Protein AF-A0A7Y3FF60-F1 (afdb_monomer)

Radius of gyration: 14.24 Å; Cα contacts (8 Å, |Δi|>4): 42; chains: 1; bounding box: 43×24×37 Å

Foldseek 3Di:
DDDDDDPPPDDDLVRVVVVCVVVVDQEEEDDDDDPVVLVVSQVVCCVVDVSHHYHDDDPPDDDDDD

Secondary structure (DSSP, 8-state):
---------PPPHHHHHHHHHHH--SEEEE-SS-HHHHHHHHHHHHHH-TT-EEEE--TT------

Mean predicted aligned error: 4.67 Å

Structure (mmCIF, N/CA/C/O backbone):
data_AF-A0A7Y3FF60-F1
#
_entry.id   AF-A0A7Y3FF60-F1
#
loop_
_atom_site.group_PDB
_atom_site.id
_atom_site.type_symbol
_atom_site.label_atom_id
_atom_site.label_alt_id
_atom_site.label_comp_id
_atom_site.label_asym_id
_atom_site.label_entity_id
_atom_site.label_seq_id
_atom_site.pdbx_PDB_ins_code
_atom_site.Cartn_x
_atom_site.Cartn_y
_atom_site.Cartn_z
_atom_site.occupancy
_atom_site.B_iso_or_equiv
_atom_site.auth_seq_id
_atom_site.auth_comp_id
_atom_site.auth_asym_id
_atom_site.auth_atom_id
_atom_site.pdbx_PDB_model_num
ATOM 1 N N . GLU A 1 1 ? 24.304 -7.326 -24.699 1.00 74.88 1 GLU A N 1
ATOM 2 C CA . GLU A 1 1 ? 23.751 -6.931 -23.384 1.00 74.88 1 GLU A CA 1
ATOM 3 C C . GLU A 1 1 ? 22.352 -6.361 -23.603 1.00 74.88 1 GLU A C 1
ATOM 5 O O . GLU A 1 1 ? 22.182 -5.602 -24.550 1.00 74.88 1 GLU A O 1
ATOM 10 N N . ILE A 1 2 ? 21.351 -6.758 -22.811 1.00 84.44 2 ILE A N 1
ATOM 11 C CA . ILE A 1 2 ? 19.974 -6.247 -22.936 1.00 84.44 2 ILE A CA 1
ATOM 12 C C . ILE A 1 2 ? 19.766 -5.178 -21.863 1.00 84.44 2 ILE A C 1
ATOM 14 O O . ILE A 1 2 ? 19.901 -5.464 -20.676 1.00 84.44 2 ILE A O 1
ATOM 18 N N . LYS A 1 3 ? 19.437 -3.950 -22.276 1.00 88.25 3 LYS A N 1
ATOM 19 C CA . LYS A 1 3 ? 19.144 -2.834 -21.366 1.00 88.25 3 LYS A CA 1
ATOM 20 C C . LYS A 1 3 ? 17.634 -2.675 -21.206 1.00 88.25 3 LYS A C 1
ATOM 22 O O . LYS A 1 3 ? 16.913 -2.645 -22.198 1.00 88.25 3 LYS A O 1
ATOM 27 N N . ASN A 1 4 ? 17.171 -2.546 -19.963 1.00 84.88 4 ASN A N 1
ATOM 28 C CA . ASN A 1 4 ? 15.765 -2.317 -19.636 1.00 84.88 4 ASN A CA 1
ATOM 29 C C . ASN A 1 4 ? 15.556 -0.866 -19.202 1.00 84.88 4 ASN A C 1
ATOM 31 O O . ASN A 1 4 ? 16.135 -0.423 -18.212 1.00 84.88 4 ASN A O 1
ATOM 35 N N . PHE A 1 5 ? 14.687 -0.151 -19.908 1.00 85.38 5 PHE A N 1
ATOM 36 C CA . PHE A 1 5 ? 14.305 1.220 -19.581 1.00 85.38 5 PHE A CA 1
ATOM 37 C C . PHE A 1 5 ? 12.816 1.247 -19.222 1.00 85.38 5 PHE A C 1
ATOM 39 O O . PHE A 1 5 ? 11.980 0.789 -19.997 1.00 85.38 5 PHE A O 1
ATOM 46 N N . LYS A 1 6 ? 12.475 1.745 -18.027 1.00 77.12 6 LYS A N 1
ATOM 47 C CA . LYS A 1 6 ? 11.090 1.795 -17.536 1.00 77.12 6 LYS A CA 1
ATOM 48 C C . LYS A 1 6 ? 10.476 3.166 -17.817 1.00 77.12 6 LYS A C 1
ATOM 50 O O . LYS A 1 6 ? 10.799 4.132 -17.137 1.00 77.12 6 LYS A O 1
ATOM 55 N N . PHE A 1 7 ? 9.547 3.217 -18.768 1.00 79.31 7 PHE A N 1
ATOM 56 C CA . PHE A 1 7 ? 8.754 4.406 -19.109 1.00 79.31 7 PHE A CA 1
ATOM 57 C C . PHE A 1 7 ? 7.263 4.202 -18.801 1.00 79.31 7 PHE A C 1
ATOM 59 O O . PHE A 1 7 ? 6.399 4.620 -19.560 1.00 79.31 7 PHE A O 1
ATOM 66 N N . SER A 1 8 ? 6.939 3.516 -17.701 1.00 78.94 8 SER A N 1
ATOM 67 C CA . SER A 1 8 ? 5.548 3.174 -17.368 1.00 78.94 8 SER A CA 1
ATOM 68 C C . SER A 1 8 ? 4.732 4.345 -16.816 1.00 78.94 8 SER A C 1
ATOM 70 O O . SER A 1 8 ? 3.546 4.173 -16.570 1.00 78.94 8 SER A O 1
ATOM 72 N N . ALA A 1 9 ? 5.363 5.499 -16.556 1.00 74.62 9 ALA A N 1
ATOM 73 C CA . ALA A 1 9 ? 4.766 6.680 -15.917 1.00 74.62 9 ALA A CA 1
ATOM 74 C C . ALA A 1 9 ? 4.073 6.420 -14.557 1.00 74.62 9 ALA A C 1
ATOM 76 O O . ALA A 1 9 ? 3.434 7.310 -14.004 1.00 74.62 9 ALA A O 1
ATOM 77 N N . HIS A 1 10 ? 4.220 5.222 -13.984 1.00 75.62 10 HIS A N 1
ATOM 78 C CA . HIS A 1 10 ? 3.714 4.897 -12.656 1.00 75.62 10 HIS A CA 1
ATOM 79 C C . HIS A 1 10 ? 4.604 5.517 -11.578 1.00 75.62 10 HIS A C 1
ATOM 81 O O . HIS A 1 10 ? 5.833 5.495 -11.683 1.00 75.62 10 HIS A O 1
ATOM 87 N N . SER A 1 11 ? 3.981 6.036 -10.518 1.00 75.69 11 SER A N 1
ATOM 88 C CA . SER A 1 11 ? 4.707 6.484 -9.332 1.00 75.69 11 SER A CA 1
ATOM 89 C C . SER A 1 11 ? 5.495 5.328 -8.715 1.00 75.69 11 SER A C 1
ATOM 91 O O . SER A 1 11 ? 5.033 4.187 -8.671 1.00 75.69 11 SER A O 1
ATOM 93 N N . ASN A 1 12 ? 6.691 5.631 -8.214 1.00 87.06 12 ASN A N 1
ATOM 94 C CA . ASN A 1 12 ? 7.414 4.710 -7.347 1.00 87.06 12 ASN A CA 1
ATOM 95 C C . ASN A 1 12 ? 6.734 4.628 -5.966 1.00 87.06 12 ASN A C 1
ATOM 97 O O . ASN A 1 12 ? 5.785 5.356 -5.657 1.00 87.06 12 ASN A O 1
ATOM 101 N N . ARG A 1 13 ? 7.227 3.718 -5.128 1.00 90.50 13 ARG A N 1
ATOM 102 C CA . ARG A 1 13 ? 6.671 3.436 -3.801 1.00 90.50 13 ARG A CA 1
ATOM 103 C C . ARG A 1 13 ? 6.644 4.675 -2.904 1.00 90.50 13 ARG A C 1
ATOM 105 O O . ARG A 1 13 ? 5.648 4.949 -2.244 1.00 90.50 13 ARG A O 1
ATOM 112 N N . GLU A 1 14 ? 7.716 5.447 -2.929 1.00 90.50 14 GLU A N 1
ATOM 113 C CA . GLU A 1 14 ? 7.904 6.675 -2.165 1.00 90.50 14 GLU A CA 1
ATOM 114 C C . GLU A 1 14 ? 6.932 7.765 -2.623 1.00 90.50 14 GLU A C 1
ATOM 116 O O . GLU A 1 14 ? 6.353 8.469 -1.796 1.00 90.50 14 GLU A O 1
ATOM 121 N N . GLY A 1 15 ? 6.691 7.861 -3.933 1.00 93.00 15 GLY A N 1
ATOM 122 C CA . GLY A 1 15 ? 5.689 8.748 -4.508 1.00 93.00 15 GLY A CA 1
ATOM 123 C C . GLY A 1 15 ? 4.288 8.427 -3.995 1.00 93.00 15 GLY A C 1
ATOM 124 O O . GLY A 1 15 ? 3.587 9.332 -3.546 1.00 93.00 15 GLY A O 1
ATOM 125 N N . LEU A 1 16 ? 3.909 7.147 -3.968 1.00 93.12 16 LEU A N 1
ATOM 126 C CA . LEU A 1 16 ? 2.614 6.711 -3.434 1.00 93.12 16 LEU A CA 1
ATOM 127 C C . LEU A 1 16 ? 2.482 6.992 -1.927 1.00 93.12 16 LEU A C 1
ATOM 129 O O . LEU A 1 16 ? 1.462 7.524 -1.492 1.00 93.12 16 LEU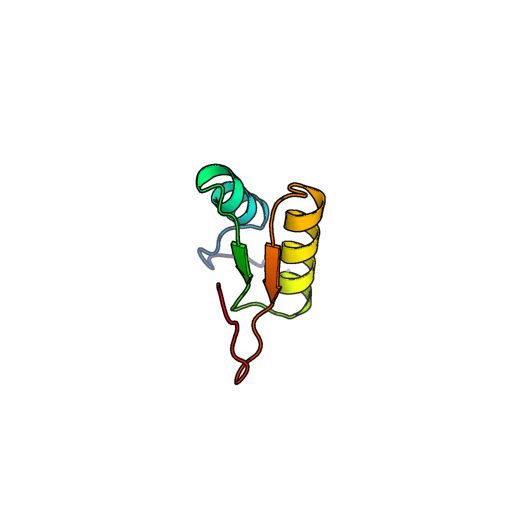 A O 1
ATOM 133 N N . LEU A 1 17 ? 3.528 6.737 -1.135 1.00 95.56 17 LEU A N 1
ATOM 134 C CA . LEU A 1 17 ? 3.539 7.090 0.291 1.00 95.56 17 LEU A CA 1
ATOM 135 C C . LEU A 1 17 ? 3.422 8.606 0.515 1.00 95.56 17 LEU A C 1
ATOM 137 O O . LEU A 1 17 ? 2.782 9.034 1.471 1.00 95.56 17 LEU A O 1
ATOM 141 N N . SER A 1 18 ? 3.984 9.429 -0.376 1.00 95.88 18 SER A N 1
ATOM 142 C CA . SER A 1 18 ? 3.843 10.888 -0.290 1.00 95.88 18 SER A CA 1
ATOM 143 C C . SER A 1 18 ? 2.405 11.364 -0.512 1.00 95.88 18 SER A C 1
ATOM 145 O O . SER A 1 18 ? 2.011 12.389 0.037 1.00 95.88 18 SER A O 1
ATOM 147 N N . ILE A 1 19 ? 1.607 10.632 -1.297 1.00 95.50 19 ILE A N 1
ATOM 148 C CA . ILE A 1 19 ? 0.186 10.945 -1.496 1.00 95.50 19 ILE A CA 1
ATOM 149 C C . ILE A 1 19 ? -0.583 10.689 -0.197 1.00 95.50 19 ILE A C 1
ATOM 151 O O . ILE A 1 19 ? -1.381 11.531 0.208 1.00 95.50 19 ILE A O 1
ATOM 155 N N . VAL A 1 20 ? -0.300 9.570 0.481 1.00 96.44 20 VAL A N 1
ATOM 156 C CA . VAL A 1 20 ? -0.889 9.249 1.793 1.00 96.44 20 VAL A CA 1
ATOM 157 C C . VAL A 1 20 ? -0.557 10.331 2.819 1.00 96.44 20 VAL A C 1
ATOM 159 O O . VAL A 1 20 ? -1.447 10.786 3.529 1.00 96.44 20 VAL A O 1
ATOM 162 N N . ASP A 1 21 ? 0.696 10.787 2.847 1.00 95.81 21 ASP A N 1
ATOM 163 C CA . ASP A 1 21 ? 1.149 11.849 3.750 1.00 95.81 21 ASP A CA 1
ATOM 164 C C . ASP A 1 21 ? 0.426 13.182 3.488 1.00 95.81 21 ASP A C 1
ATOM 166 O O . ASP A 1 21 ? -0.108 13.802 4.403 1.00 95.81 21 ASP A O 1
ATOM 170 N N . LYS A 1 22 ? 0.342 13.595 2.216 1.00 97.19 22 LYS A N 1
ATOM 171 C CA . LYS A 1 22 ? -0.266 14.874 1.811 1.00 97.19 22 LYS A CA 1
ATOM 172 C C . LYS A 1 22 ? -1.771 14.928 2.036 1.00 97.19 22 LYS A C 1
ATOM 174 O O . LYS A 1 22 ? -2.290 15.979 2.396 1.00 97.19 22 LYS A O 1
ATOM 179 N N . LEU A 1 23 ? -2.473 13.832 1.755 1.00 97.69 23 LEU A N 1
ATOM 180 C CA . LEU A 1 23 ? -3.932 13.780 1.868 1.00 97.69 23 LEU A CA 1
ATOM 181 C C . LEU A 1 23 ? -4.397 13.390 3.274 1.00 97.69 23 LEU A C 1
ATOM 183 O O . LEU A 1 23 ? -5.544 13.651 3.619 1.00 97.69 23 LEU A O 1
ATOM 187 N N . ASN A 1 24 ? -3.521 12.767 4.067 1.00 96.38 24 ASN A N 1
ATOM 188 C CA . ASN A 1 24 ? -3.772 12.314 5.432 1.00 96.38 24 ASN A CA 1
ATOM 189 C C . ASN A 1 24 ? -5.149 11.628 5.639 1.00 96.38 24 ASN A C 1
ATOM 191 O O . ASN A 1 24 ? -5.875 11.979 6.572 1.00 96.38 24 ASN A O 1
ATOM 195 N N . PRO A 1 25 ? -5.545 10.656 4.791 1.00 96.69 25 PRO A N 1
ATOM 196 C CA . PRO A 1 25 ? -6.852 10.009 4.907 1.00 96.69 25 PRO A CA 1
ATOM 197 C C . PRO A 1 25 ? -6.955 9.183 6.199 1.00 96.69 25 PRO A C 1
ATOM 199 O O . PRO A 1 25 ? -5.938 8.782 6.757 1.00 96.69 25 PRO A O 1
ATOM 202 N N . GLY A 1 26 ? -8.167 8.899 6.683 1.00 95.50 26 GLY A N 1
ATOM 203 C CA . GLY A 1 26 ? -8.379 7.939 7.781 1.00 95.50 26 GLY A CA 1
ATOM 204 C C . GLY A 1 26 ? -8.377 6.482 7.302 1.00 95.50 26 GLY A C 1
ATOM 205 O O . GLY A 1 26 ? -7.803 5.601 7.945 1.00 95.5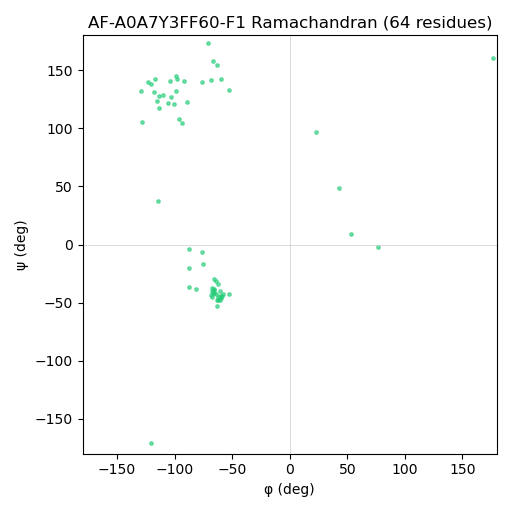0 26 GLY A O 1
ATOM 206 N N . GLU A 1 27 ? -8.959 6.240 6.125 1.00 96.12 27 GLU A N 1
ATOM 207 C CA . GLU A 1 27 ? -9.028 4.923 5.488 1.00 96.12 27 GLU A CA 1
ATOM 208 C C . GLU A 1 27 ? -8.412 4.948 4.082 1.00 96.12 27 GLU A C 1
ATOM 210 O O . GLU A 1 27 ? -8.586 5.904 3.328 1.00 96.12 27 GLU A O 1
ATOM 215 N N . ILE A 1 28 ? -7.681 3.888 3.726 1.00 96.75 28 ILE A N 1
ATOM 216 C CA . ILE A 1 28 ? -6.957 3.748 2.456 1.00 96.75 28 ILE A CA 1
ATOM 217 C C . ILE A 1 28 ? -7.323 2.408 1.825 1.00 96.75 28 ILE A C 1
ATOM 219 O O . ILE A 1 28 ? -7.270 1.370 2.482 1.00 96.75 28 ILE A O 1
ATOM 223 N N . ILE A 1 29 ? -7.654 2.412 0.534 1.00 96.31 29 ILE A N 1
ATOM 224 C CA . ILE A 1 29 ? -7.995 1.200 -0.216 1.00 96.31 29 ILE A CA 1
ATOM 225 C C . ILE A 1 29 ? -6.919 0.964 -1.269 1.00 96.31 29 ILE A C 1
ATOM 227 O O . ILE A 1 29 ? -6.730 1.773 -2.175 1.00 96.31 29 ILE A O 1
ATOM 231 N N . LEU A 1 30 ? -6.225 -0.162 -1.150 1.00 95.81 30 LEU A N 1
ATOM 232 C CA . LEU A 1 30 ? -5.273 -0.636 -2.137 1.00 95.81 30 LEU A CA 1
ATOM 233 C C . LEU A 1 30 ? -6.009 -1.503 -3.156 1.00 95.81 30 LEU A C 1
ATOM 235 O O . LEU A 1 30 ? -6.656 -2.498 -2.819 1.00 95.81 30 LEU A O 1
ATOM 239 N N . VAL A 1 31 ? -5.903 -1.088 -4.411 1.00 92.69 31 VAL A N 1
ATOM 240 C CA . VAL A 1 31 ? -6.408 -1.787 -5.597 1.00 92.69 31 VAL A CA 1
ATOM 241 C C . VAL A 1 31 ? -5.230 -2.081 -6.529 1.00 92.69 31 VAL A C 1
ATOM 243 O O . VAL A 1 31 ? -4.091 -1.891 -6.118 1.00 92.69 31 VAL A O 1
ATOM 246 N N . HIS A 1 32 ? -5.507 -2.539 -7.758 1.00 86.88 32 HIS A N 1
ATOM 247 C CA . HIS A 1 32 ? -4.564 -2.686 -8.881 1.00 86.88 32 HIS A CA 1
ATOM 248 C C . HIS A 1 32 ? -3.077 -2.805 -8.502 1.00 86.88 32 HIS A C 1
ATOM 250 O O . HIS A 1 32 ? -2.362 -1.818 -8.360 1.00 86.88 32 HIS A O 1
ATOM 256 N N . GLY A 1 33 ? -2.599 -4.038 -8.435 1.00 84.88 33 GLY A N 1
ATOM 257 C CA . GLY A 1 33 ? -1.204 -4.379 -8.204 1.00 84.88 33 GLY A CA 1
ATOM 258 C C . GLY A 1 33 ? -1.081 -5.891 -8.114 1.00 84.88 33 GLY A C 1
ATOM 259 O O . GLY A 1 33 ? -2.079 -6.584 -7.896 1.00 84.88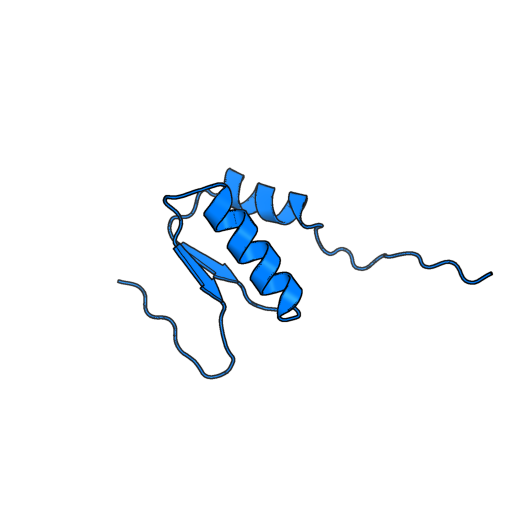 33 GLY A O 1
ATOM 260 N N . ASP A 1 34 ? 0.122 -6.412 -8.311 1.00 90.81 34 ASP A N 1
ATOM 261 C CA . ASP A 1 34 ? 0.406 -7.782 -7.902 1.00 90.81 34 ASP A CA 1
ATOM 262 C C . ASP A 1 34 ? 0.273 -7.917 -6.369 1.00 90.81 34 ASP A C 1
ATOM 264 O O . ASP A 1 34 ? 0.405 -6.920 -5.647 1.00 90.81 34 ASP A O 1
ATOM 268 N N . PRO A 1 35 ? -0.026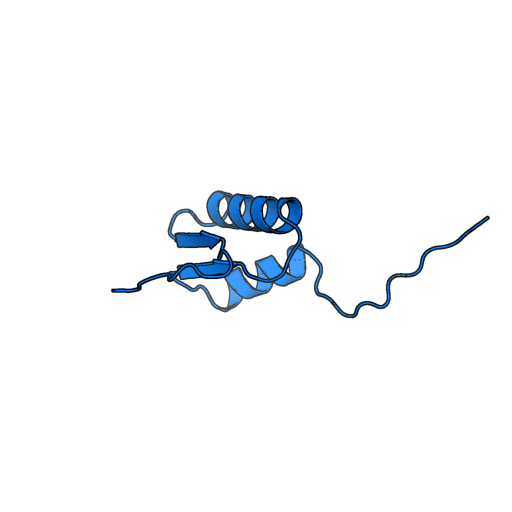 -9.125 -5.855 1.00 92.06 35 PRO A N 1
ATOM 269 C CA . PRO A 1 35 ? -0.228 -9.340 -4.423 1.00 92.06 35 PRO A CA 1
ATOM 270 C C . PRO A 1 35 ? 0.929 -8.822 -3.559 1.00 92.06 35 PRO A C 1
ATOM 272 O O . PRO A 1 35 ? 0.684 -8.134 -2.571 1.00 92.06 35 PRO A O 1
ATOM 275 N N . ASP A 1 36 ? 2.175 -9.052 -3.981 1.00 93.94 36 ASP A N 1
ATOM 276 C CA . ASP A 1 36 ? 3.366 -8.640 -3.232 1.00 93.94 36 ASP A CA 1
ATOM 277 C C . ASP A 1 36 ? 3.489 -7.110 -3.144 1.00 93.94 36 ASP A C 1
ATOM 279 O O . ASP A 1 36 ? 3.871 -6.561 -2.106 1.00 93.94 36 ASP A O 1
ATOM 283 N N . ALA A 1 37 ? 3.148 -6.387 -4.217 1.00 92.81 37 ALA A N 1
ATOM 284 C CA . ALA A 1 37 ? 3.123 -4.929 -4.215 1.00 92.81 37 ALA A CA 1
ATOM 285 C C . ALA A 1 37 ? 2.045 -4.364 -3.278 1.00 92.81 37 ALA A C 1
ATOM 287 O O . ALA A 1 37 ? 2.313 -3.391 -2.561 1.00 92.81 37 ALA A O 1
ATOM 288 N N . ILE A 1 38 ? 0.852 -4.970 -3.265 1.00 95.38 38 ILE A N 1
ATOM 289 C CA . ILE A 1 38 ? -0.244 -4.582 -2.366 1.00 95.38 38 ILE A CA 1
ATOM 290 C C . ILE A 1 38 ? 0.166 -4.814 -0.909 1.00 95.38 38 ILE A C 1
ATOM 292 O O . ILE A 1 38 ? 0.045 -3.899 -0.090 1.00 95.38 38 ILE A O 1
ATOM 296 N N . ASP A 1 39 ? 0.714 -5.989 -0.601 1.00 95.50 39 ASP A N 1
ATOM 297 C CA . ASP A 1 39 ? 1.158 -6.348 0.747 1.00 95.50 39 ASP A CA 1
ATOM 298 C C . ASP A 1 39 ? 2.274 -5.417 1.233 1.00 95.50 39 ASP A C 1
ATOM 300 O O . ASP A 1 39 ? 2.211 -4.883 2.345 1.00 95.50 39 ASP A O 1
ATOM 304 N N . TRP A 1 40 ? 3.263 -5.138 0.377 1.00 95.88 40 TRP A N 1
ATOM 305 C CA . TRP A 1 40 ? 4.350 -4.217 0.702 1.00 95.88 40 TRP A CA 1
ATOM 306 C C . TRP A 1 40 ? 3.836 -2.807 1.008 1.00 95.88 40 TRP A C 1
ATOM 308 O O . TRP A 1 40 ? 4.276 -2.180 1.979 1.00 95.88 40 TRP A O 1
ATOM 318 N N . MET A 1 41 ? 2.908 -2.295 0.194 1.00 96.69 41 MET A N 1
ATOM 319 C CA . MET A 1 41 ? 2.364 -0.951 0.373 1.00 96.69 41 MET A CA 1
ATOM 320 C C . MET A 1 41 ? 1.535 -0.868 1.654 1.00 96.69 41 MET A C 1
ATOM 322 O O . MET A 1 41 ? 1.728 0.050 2.452 1.00 96.69 41 MET A O 1
ATOM 326 N N . GLY A 1 42 ? 0.670 -1.855 1.894 1.00 96.88 42 GLY A N 1
ATOM 327 C CA . GLY A 1 42 ? -0.157 -1.915 3.096 1.00 96.88 42 GLY A CA 1
ATOM 328 C C . GLY A 1 42 ? 0.679 -1.988 4.371 1.00 96.88 42 GLY A C 1
ATOM 329 O O . GLY A 1 42 ? 0.482 -1.183 5.282 1.00 96.88 42 GLY A O 1
ATOM 330 N N . ALA A 1 43 ? 1.678 -2.874 4.407 1.00 97.06 43 ALA A N 1
ATOM 331 C CA . ALA A 1 43 ? 2.601 -2.982 5.533 1.00 97.06 43 ALA A CA 1
ATOM 332 C C . ALA A 1 43 ? 3.381 -1.678 5.767 1.00 97.06 43 ALA A C 1
ATOM 334 O O . ALA A 1 43 ? 3.566 -1.256 6.910 1.00 97.06 43 ALA A O 1
ATOM 335 N N . SER A 1 44 ? 3.815 -1.013 4.693 1.00 97.25 44 SER A N 1
ATOM 336 C CA . SER A 1 44 ? 4.560 0.249 4.779 1.00 97.25 44 SER A CA 1
ATOM 337 C C . SER A 1 44 ? 3.709 1.391 5.336 1.00 97.25 44 SER A C 1
ATOM 339 O O . SER A 1 44 ? 4.192 2.151 6.178 1.00 97.25 44 SER A O 1
ATOM 341 N N . ILE A 1 45 ? 2.443 1.488 4.916 1.00 97.69 45 ILE A N 1
ATOM 342 C CA . ILE A 1 45 ? 1.490 2.476 5.436 1.00 97.69 45 ILE A CA 1
ATOM 343 C C . ILE A 1 45 ? 1.232 2.227 6.925 1.00 97.69 45 ILE A C 1
ATOM 345 O O . ILE A 1 45 ? 1.437 3.131 7.731 1.00 97.69 45 ILE A O 1
ATOM 349 N N . LEU A 1 46 ? 0.869 1.001 7.312 1.00 97.06 46 LEU A N 1
ATOM 350 C CA . LEU A 1 46 ? 0.551 0.661 8.707 1.00 97.06 46 LEU A CA 1
ATOM 351 C C . LEU A 1 46 ? 1.756 0.809 9.647 1.00 97.06 46 LEU A C 1
ATOM 353 O O . LEU A 1 46 ? 1.605 1.161 10.816 1.00 97.06 46 LEU A O 1
ATOM 357 N N . LYS A 1 47 ? 2.974 0.572 9.145 1.00 97.06 47 LYS A N 1
ATOM 358 C CA . LYS A 1 47 ? 4.208 0.794 9.910 1.00 97.06 47 LYS A CA 1
ATOM 359 C C . LYS A 1 47 ? 4.457 2.279 10.182 1.00 97.06 47 LYS A C 1
ATOM 361 O O . LYS A 1 47 ? 4.983 2.615 11.242 1.00 97.06 47 LYS A O 1
ATOM 366 N N . ARG A 1 48 ? 4.137 3.151 9.222 1.00 97.06 48 ARG A N 1
ATOM 367 C CA . ARG A 1 48 ? 4.432 4.588 9.295 1.00 97.06 48 ARG A CA 1
ATOM 368 C C . ARG A 1 48 ? 3.331 5.386 9.990 1.00 97.06 48 ARG A C 1
ATOM 370 O O . ARG A 1 48 ? 3.656 6.296 10.748 1.00 97.06 48 ARG A O 1
ATOM 377 N N . TRP A 1 49 ? 2.069 5.022 9.786 1.00 97.25 49 TRP A N 1
ATOM 378 C CA . TRP A 1 49 ? 0.917 5.702 10.370 1.00 97.25 49 TRP A CA 1
ATOM 379 C C . TRP A 1 49 ? 0.004 4.691 11.068 1.00 97.25 49 TRP A C 1
ATOM 381 O O . TRP A 1 49 ? -0.711 3.917 10.431 1.00 97.25 49 TRP A O 1
ATOM 391 N N . LYS A 1 50 ? 0.051 4.692 12.403 1.00 94.38 50 LYS A N 1
ATOM 392 C CA . LYS A 1 50 ? -0.662 3.722 13.251 1.00 94.38 50 LYS A CA 1
ATOM 393 C C . LYS A 1 50 ? -2.165 3.988 13.358 1.00 94.38 50 LYS A C 1
ATOM 395 O O . LYS A 1 50 ? -2.904 3.113 13.790 1.00 94.38 50 LYS A O 1
ATOM 400 N N . ASP A 1 51 ? -2.594 5.192 13.002 1.00 95.75 51 ASP A N 1
ATOM 401 C CA . ASP A 1 51 ? -3.982 5.655 13.015 1.00 95.75 51 ASP A CA 1
ATOM 402 C C . ASP A 1 51 ? -4.734 5.337 11.711 1.00 95.75 51 ASP A C 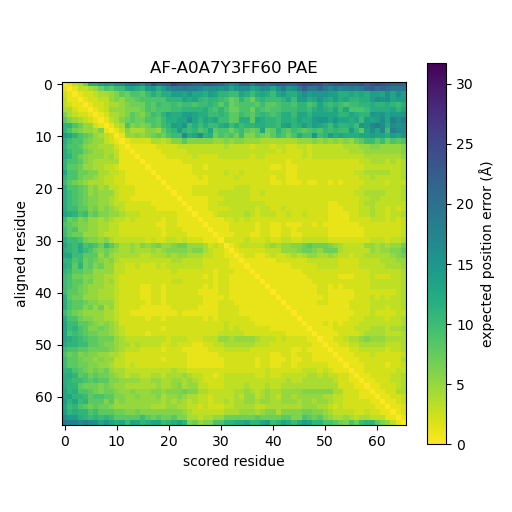1
ATOM 404 O O . ASP A 1 51 ? -5.927 5.609 11.611 1.00 95.75 51 ASP A O 1
ATOM 408 N N . LYS A 1 52 ? -4.056 4.773 10.703 1.00 96.06 52 LYS A N 1
ATOM 409 C CA . LYS A 1 52 ? -4.640 4.495 9.386 1.00 96.06 52 LYS A CA 1
ATOM 410 C C . LYS A 1 52 ? -5.224 3.100 9.322 1.00 96.06 52 LYS A C 1
ATOM 412 O O . LYS A 1 52 ? -4.611 2.130 9.765 1.00 96.06 52 LYS A O 1
ATOM 417 N N . LYS A 1 53 ? -6.365 2.986 8.653 1.00 96.44 53 LYS A N 1
ATOM 418 C CA . LYS A 1 53 ? -6.963 1.704 8.279 1.00 96.44 53 LYS A CA 1
ATOM 419 C C . LYS A 1 53 ? -6.706 1.439 6.800 1.00 96.44 53 LYS A C 1
ATOM 421 O O . LYS A 1 53 ? -7.001 2.284 5.959 1.00 96.44 53 LYS A O 1
ATOM 426 N N . VAL A 1 54 ? -6.139 0.277 6.478 1.00 96.56 54 VAL A N 1
ATOM 427 C CA . VAL A 1 54 ? -5.794 -0.098 5.098 1.00 96.56 54 VAL A CA 1
ATOM 428 C C . VAL A 1 54 ? -6.578 -1.334 4.676 1.00 96.56 54 VAL A C 1
ATOM 430 O O . VAL A 1 54 ? -6.581 -2.341 5.380 1.00 96.56 54 VAL A O 1
ATOM 433 N N . HIS A 1 55 ? -7.202 -1.271 3.501 1.00 95.69 55 HIS A N 1
ATOM 434 C CA . HIS A 1 55 ? -7.947 -2.371 2.895 1.00 95.69 55 HIS A CA 1
ATOM 435 C C . HIS A 1 55 ? -7.253 -2.854 1.626 1.00 95.69 55 HIS A C 1
ATOM 437 O O . HIS A 1 55 ? -7.008 -2.060 0.723 1.00 95.69 55 HIS A O 1
ATOM 443 N N . ALA A 1 56 ? -6.997 -4.155 1.513 1.00 94.75 56 ALA A N 1
ATOM 444 C CA . ALA A 1 56 ? -6.589 -4.780 0.256 1.00 94.75 56 ALA A CA 1
ATOM 445 C C . ALA A 1 56 ? -7.833 -5.318 -0.467 1.00 94.75 56 ALA A C 1
ATOM 447 O O . ALA A 1 56 ? -8.415 -6.330 -0.059 1.00 94.75 56 ALA A O 1
ATOM 448 N N . ALA A 1 57 ? -8.275 -4.623 -1.517 1.00 93.44 57 ALA A N 1
ATOM 449 C CA . ALA A 1 57 ? -9.487 -4.993 -2.237 1.00 93.44 57 ALA A CA 1
ATOM 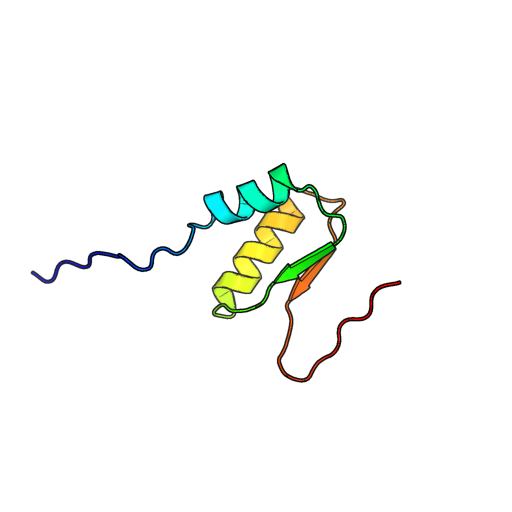450 C C . ALA A 1 57 ? -9.304 -6.314 -3.002 1.00 93.44 57 ALA A C 1
ATOM 452 O O . ALA A 1 57 ? -8.259 -6.582 -3.593 1.00 93.44 57 ALA A O 1
ATOM 453 N N . LYS A 1 58 ? -10.356 -7.140 -3.019 1.00 92.00 58 LYS A N 1
ATOM 454 C CA . LYS A 1 58 ? -10.413 -8.381 -3.803 1.00 92.00 58 LYS A CA 1
ATOM 455 C C . LYS A 1 58 ? -11.584 -8.312 -4.770 1.00 92.00 58 LYS A C 1
ATOM 457 O O . LYS A 1 58 ? -12.676 -7.898 -4.381 1.00 92.00 58 LYS A O 1
ATOM 462 N N . ASN A 1 59 ? -11.372 -8.762 -6.005 1.00 90.62 59 ASN A N 1
ATOM 463 C CA . ASN A 1 59 ? -12.423 -8.806 -7.021 1.00 90.62 59 ASN A CA 1
ATOM 464 C C . ASN A 1 59 ? -13.659 -9.553 -6.495 1.00 90.62 59 ASN A C 1
ATOM 466 O O . ASN A 1 59 ? -13.543 -10.621 -5.892 1.00 90.62 59 ASN A O 1
ATOM 470 N N . GLY A 1 60 ? -14.838 -8.962 -6.694 1.00 93.31 60 GLY A N 1
ATOM 471 C CA . GLY A 1 60 ? -16.117 -9.518 -6.243 1.00 93.31 60 GLY A CA 1
ATOM 472 C C . GLY A 1 60 ? -16.414 -9.372 -4.744 1.00 93.31 60 GLY A C 1
ATOM 473 O O . GLY A 1 60 ? -17.502 -9.753 -4.317 1.00 93.31 60 GLY A O 1
ATOM 474 N N . LYS A 1 61 ? -15.505 -8.809 -3.935 1.00 93.75 61 LYS A N 1
ATOM 475 C CA . LYS A 1 61 ? -15.763 -8.510 -2.517 1.00 93.75 61 LYS A CA 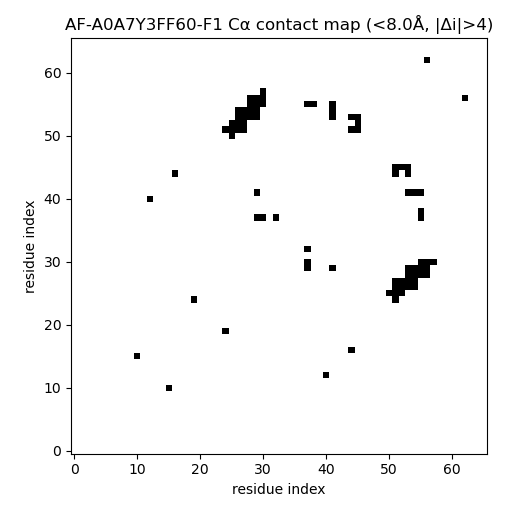1
ATOM 476 C C . LYS A 1 61 ? -16.139 -7.044 -2.318 1.00 93.75 61 LYS A C 1
ATOM 478 O O . LYS A 1 61 ? -15.620 -6.163 -2.994 1.00 93.75 61 LYS A O 1
ATOM 483 N N . ARG A 1 62 ? -17.036 -6.793 -1.363 1.00 93.12 62 ARG A N 1
ATOM 484 C CA . ARG A 1 62 ? -17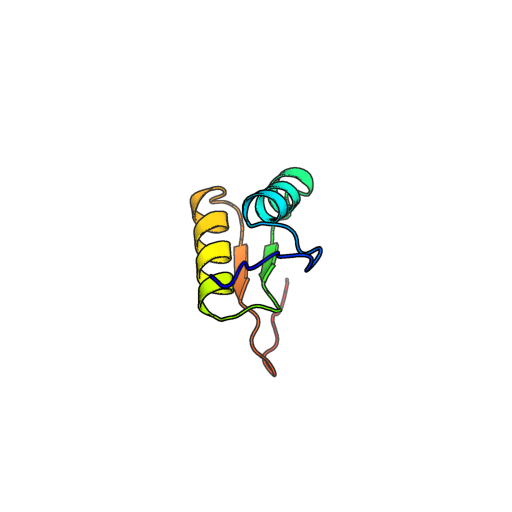.452 -5.444 -0.955 1.00 93.12 62 ARG A CA 1
ATOM 485 C C . ARG A 1 62 ? -16.682 -5.020 0.292 1.00 93.12 62 ARG A C 1
ATOM 487 O O . ARG A 1 62 ?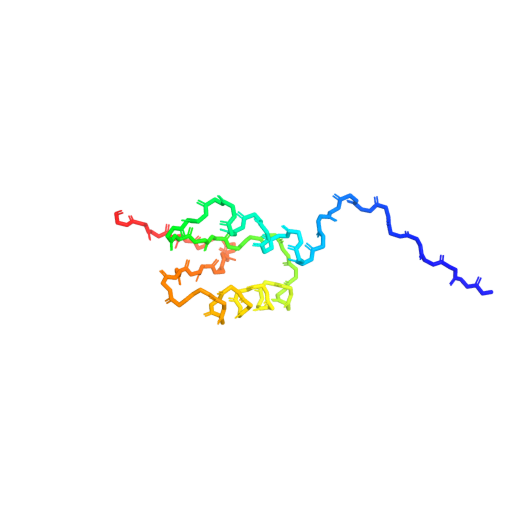 -16.454 -5.847 1.173 1.00 93.12 62 ARG A O 1
ATOM 494 N N . ILE A 1 63 ? -16.318 -3.744 0.353 1.00 93.00 63 ILE A N 1
ATOM 495 C CA . ILE A 1 63 ? -15.810 -3.076 1.555 1.00 93.00 63 ILE A CA 1
ATOM 496 C C . ILE A 1 63 ? -16.912 -2.110 1.993 1.00 93.00 63 ILE A C 1
ATOM 498 O O . ILE A 1 63 ? -17.439 -1.376 1.156 1.00 93.00 63 ILE A O 1
ATOM 502 N N . LEU A 1 64 ? -17.299 -2.166 3.264 1.00 91.00 64 LEU A N 1
ATOM 503 C CA . LEU A 1 64 ? -18.299 -1.280 3.855 1.00 91.00 64 LEU A CA 1
ATOM 504 C C . LEU A 1 64 ? -17.584 -0.239 4.719 1.00 91.00 64 LEU A C 1
ATOM 506 O O . LEU A 1 64 ? -16.612 -0.572 5.400 1.00 91.00 64 LEU A O 1
ATOM 510 N N . PHE A 1 65 ? -18.077 0.992 4.658 1.00 85.62 65 PHE A N 1
ATOM 511 C CA . PHE A 1 65 ? -17.637 2.119 5.474 1.00 85.62 65 PHE A CA 1
ATOM 512 C C . PHE A 1 65 ? -18.825 2.558 6.325 1.00 85.62 65 PHE A C 1
ATOM 514 O O . PHE A 1 65 ? -19.959 2.496 5.840 1.00 85.62 65 PHE A O 1
ATOM 521 N N . ASP A 1 66 ? -18.546 2.942 7.567 1.00 75.06 66 ASP A N 1
ATOM 522 C CA . ASP A 1 66 ? -19.541 3.495 8.490 1.00 75.06 66 ASP A CA 1
ATOM 523 C C . ASP A 1 66 ? -19.817 4.977 8.191 1.00 75.06 66 ASP A C 1
ATOM 525 O O . ASP A 1 66 ? -18.878 5.678 7.736 1.00 75.06 66 ASP A O 1
#

pLDDT: mean 91.61, std 6.66, range [74.62, 97.69]

Solvent-accessible surface area (backbone atoms only — not comparable to full-atom values): 4506 Å² total; per-residue (Å²): 138,90,85,88,83,89,82,80,85,67,75,53,74,67,56,54,52,50,49,50,64,75,67,59,62,60,67,46,78,44,64,96,66,59,70,68,58,47,51,52,49,48,54,53,48,49,72,74,39,81,82,47,46,76,43,81,68,51,91,98,62,85,86,87,82,134

Nearest PDB structures (foldseek):
  7bfp-assembly1_B  TM=8.436E-01  e=9.344E-02  Homo sapiens
  7bfq-assembly1_B  TM=8.436E-01  e=9.344E-02  Homo sapiens
  4hnv-assembly1_C  TM=6.866E-01  e=3.622E+00  Staphylococcus aureus

Sequence (66 aa):
EIKNFKFSAHSNREGLLSIVDKLNPGEIILVHGDPDAIDWMGASILKRWKDKKVHAAKNGKRILFD